Protein AF-A0A6X7C315-F1 (afdb_monomer)

Organism: Salmonella enteritidis (NCBI:txid149539)

Foldseek 3Di:
DDPDPDQPDAPAWKWWDLPPDIDTFGDNPPFTHDPCNVPDPDGRVSTPDIGHDDDPDDD

pLDDT: mean 79.64, std 13.52, range [36.84, 91.56]

Sequence (59 aa):
MKCSERTPDYSYDVLVTDGRHVEVKWWDGDEWDCLVMRDSGICSDDVTHWMLLPEPPEA

Secondary structure (DSSP, 8-state):
----SS---TT--EEEESSS-EEEEEE-SSSEE-TTTTT----GGG--EEEEPPPPPP-

InterPro domains:
  IPR007539 Domain of unknown function DUF551 [PF04448] (2-58)

Mean predicted aligned error: 7.41 Å

Structure (mmCIF, N/CA/C/O backbone):
data_AF-A0A6X7C315-F1
#
_entry.id   AF-A0A6X7C315-F1
#
loop_
_atom_site.group_PDB
_atom_site.id
_atom_site.type_symbol
_atom_site.label_atom_id
_atom_site.label_alt_id
_atom_site.label_comp_id
_atom_site.label_asym_id
_atom_site.label_entity_id
_atom_site.label_seq_id
_atom_site.pdbx_PDB_ins_code
_atom_site.Cartn_x
_atom_site.Cartn_y
_atom_site.Cartn_z
_atom_site.occupancy
_atom_site.B_iso_or_equiv
_atom_site.auth_seq_id
_atom_site.auth_comp_id
_atom_site.auth_asym_id
_atom_site.auth_atom_id
_atom_site.pdbx_PDB_model_num
ATOM 1 N N . MET A 1 1 ? -13.987 5.798 -18.119 1.00 40.91 1 MET A N 1
ATOM 2 C CA . M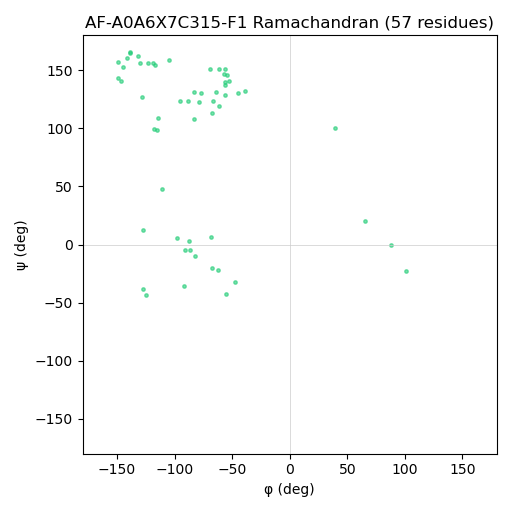ET A 1 1 ? -13.761 5.800 -16.661 1.00 40.91 1 MET A CA 1
ATOM 3 C C . MET A 1 1 ? -12.305 5.428 -16.480 1.00 40.91 1 MET A C 1
ATOM 5 O O . MET A 1 1 ? -11.969 4.262 -16.610 1.00 40.91 1 MET A O 1
ATOM 9 N N . LYS A 1 2 ? -11.426 6.424 -16.409 1.00 36.84 2 LYS A N 1
ATOM 10 C CA . LYS A 1 2 ? -9.985 6.220 -16.261 1.00 36.84 2 LYS A CA 1
ATOM 11 C C . LYS A 1 2 ? -9.658 6.884 -14.932 1.00 36.84 2 LYS A C 1
ATOM 13 O O . LYS A 1 2 ? -9.693 8.109 -14.851 1.00 36.84 2 LYS A O 1
ATOM 18 N N . 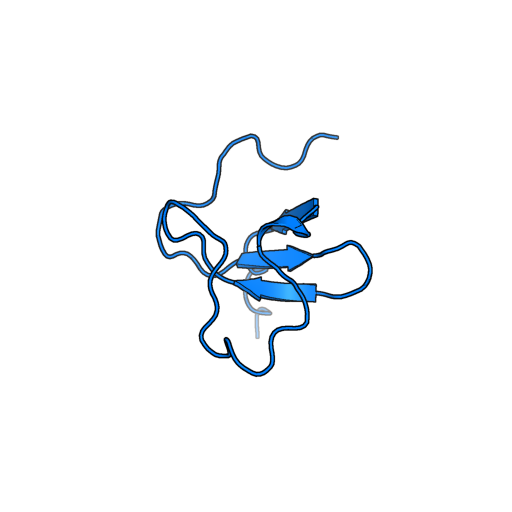CYS A 1 3 ? -9.549 6.082 -13.876 1.00 51.09 3 CYS A N 1
ATOM 19 C CA . CYS A 1 3 ? -9.117 6.578 -12.577 1.00 51.09 3 CYS A CA 1
ATOM 20 C C . CYS A 1 3 ? -7.695 7.132 -12.746 1.00 51.09 3 CYS A C 1
ATOM 22 O O . CYS A 1 3 ? -6.821 6.426 -13.238 1.00 51.09 3 CYS A O 1
ATOM 24 N N . SER A 1 4 ? -7.567 8.430 -12.459 1.00 53.28 4 SER A N 1
ATOM 25 C CA . SER A 1 4 ? -6.343 9.196 -12.187 1.00 53.28 4 SER A CA 1
ATOM 26 C C . SER A 1 4 ? -5.088 8.875 -13.019 1.00 53.28 4 SER A C 1
ATOM 28 O O . SER A 1 4 ? -4.270 8.034 -12.674 1.00 53.28 4 SER A O 1
ATOM 30 N N . GLU A 1 5 ? -4.832 9.707 -14.034 1.00 54.53 5 GLU A N 1
ATOM 31 C CA . GLU A 1 5 ? -3.547 9.812 -14.761 1.00 54.53 5 GLU A CA 1
ATOM 32 C C . GLU A 1 5 ? -2.397 10.403 -13.913 1.00 54.53 5 GLU A C 1
ATOM 34 O O . GLU A 1 5 ? -1.322 10.695 -14.430 1.00 54.53 5 GLU A O 1
ATOM 39 N N . ARG A 1 6 ? -2.626 10.634 -12.618 1.00 59.88 6 ARG A N 1
ATOM 40 C CA . ARG A 1 6 ? -1.677 11.267 -11.703 1.00 59.88 6 ARG A CA 1
ATOM 41 C C . ARG A 1 6 ? -1.284 10.260 -10.648 1.00 59.88 6 ARG A C 1
ATOM 43 O O . ARG A 1 6 ? -2.046 10.095 -9.707 1.00 59.88 6 ARG A O 1
ATOM 50 N N . THR A 1 7 ? -0.133 9.619 -10.810 1.00 59.25 7 THR A N 1
ATOM 51 C CA . THR A 1 7 ? 0.552 8.902 -9.729 1.00 59.25 7 THR A CA 1
ATOM 52 C C . THR A 1 7 ? 0.412 9.704 -8.428 1.00 59.25 7 THR A C 1
ATOM 54 O O . THR A 1 7 ? 0.576 10.930 -8.491 1.00 59.25 7 THR A O 1
ATOM 57 N N . PRO A 1 8 ? 0.029 9.080 -7.296 1.00 62.56 8 PRO A N 1
ATOM 58 C CA . PRO A 1 8 ? -0.132 9.810 -6.047 1.00 62.56 8 PRO A CA 1
ATOM 59 C C . PRO A 1 8 ? 1.154 10.572 -5.728 1.00 62.56 8 PRO A C 1
ATOM 61 O O . PRO A 1 8 ? 2.251 10.127 -6.077 1.00 62.56 8 PRO A O 1
ATOM 64 N N . ASP A 1 9 ? 1.005 11.749 -5.118 1.00 62.38 9 ASP A N 1
ATOM 65 C CA . ASP A 1 9 ? 2.155 12.513 -4.649 1.00 62.38 9 ASP A CA 1
ATOM 66 C C . ASP A 1 9 ? 3.032 11.605 -3.768 1.00 62.38 9 ASP A C 1
ATOM 68 O O . ASP A 1 9 ? 2.523 10.763 -3.021 1.00 62.38 9 ASP A O 1
ATOM 72 N N . TYR A 1 10 ? 4.352 11.745 -3.920 1.00 62.53 10 TYR A N 1
ATOM 73 C CA . TYR A 1 10 ? 5.355 10.920 -3.244 1.00 62.53 10 TYR A CA 1
ATOM 74 C C . TYR A 1 10 ? 5.002 10.753 -1.761 1.00 62.53 10 TYR A C 1
ATOM 76 O O . TYR A 1 10 ? 4.737 11.758 -1.103 1.00 62.53 10 TYR A O 1
ATOM 84 N N . SER A 1 11 ? 5.015 9.510 -1.266 1.00 65.12 11 SER A N 1
ATOM 85 C CA . SER A 1 11 ? 4.744 9.125 0.133 1.00 65.12 11 SER A CA 1
ATOM 86 C C . SER A 1 11 ? 3.330 9.349 0.698 1.00 65.12 11 SER A C 1
ATOM 88 O O . SER A 1 11 ? 3.155 9.337 1.916 1.00 65.12 11 SER A O 1
ATOM 90 N N . TYR A 1 12 ? 2.297 9.480 -0.142 1.00 81.81 12 TYR A N 1
ATOM 91 C CA . TYR A 1 12 ? 0.912 9.343 0.330 1.00 81.81 12 TYR A CA 1
ATOM 92 C C . TYR A 1 12 ? 0.461 7.882 0.401 1.00 81.81 12 TYR A C 1
ATOM 94 O O . TYR A 1 12 ? 0.575 7.142 -0.579 1.00 81.81 12 TYR A O 1
ATOM 102 N N . ASP A 1 13 ? -0.130 7.506 1.538 1.00 86.12 13 ASP A N 1
ATOM 103 C CA . ASP A 1 13 ? -0.811 6.223 1.696 1.00 86.12 13 ASP A CA 1
ATOM 104 C C . ASP A 1 13 ? -2.063 6.177 0.811 1.00 86.12 13 ASP A C 1
ATOM 106 O O . ASP A 1 13 ? -2.969 7.014 0.908 1.00 86.12 13 ASP A O 1
ATOM 110 N N . VAL A 1 14 ? -2.124 5.166 -0.049 1.00 88.56 14 VAL A N 1
ATOM 111 C CA . VAL A 1 14 ? -3.249 4.894 -0.938 1.00 88.56 14 VAL A CA 1
ATOM 112 C C . VAL A 1 14 ? -3.672 3.437 -0.837 1.00 88.56 14 VAL A C 1
ATOM 114 O O . VAL A 1 14 ? -2.898 2.553 -0.475 1.00 88.56 14 VAL A O 1
ATOM 117 N N . LEU A 1 15 ? -4.925 3.175 -1.188 1.00 90.56 15 LEU A N 1
ATOM 118 C CA . LEU A 1 15 ? -5.403 1.823 -1.430 1.00 90.56 15 LEU A CA 1
ATOM 119 C C . LEU A 1 15 ? -4.923 1.375 -2.804 1.00 90.56 15 LEU A C 1
ATOM 121 O O . LEU A 1 15 ? -5.150 2.079 -3.784 1.00 90.56 15 LEU A O 1
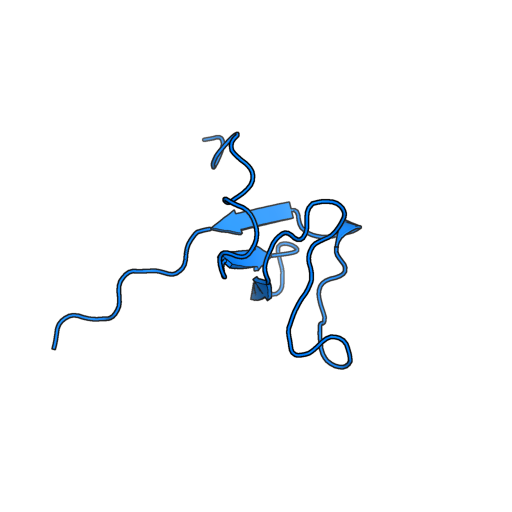ATOM 125 N N . VAL A 1 16 ? -4.324 0.195 -2.885 1.00 91.06 16 VAL A N 1
ATOM 126 C CA . VAL A 1 16 ? -3.934 -0.473 -4.131 1.00 91.06 16 VAL A CA 1
ATOM 127 C C . VAL A 1 16 ? -4.682 -1.790 -4.286 1.00 91.06 16 VAL A C 1
ATOM 129 O O . VAL A 1 16 ? -5.099 -2.398 -3.300 1.00 91.06 16 VAL A O 1
ATOM 132 N N . THR A 1 17 ? -4.849 -2.250 -5.526 1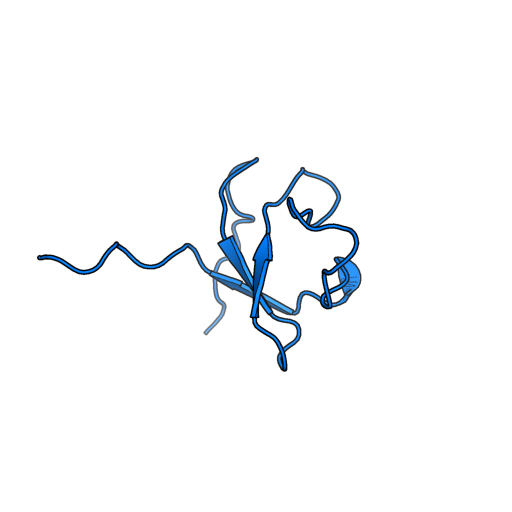.00 91.38 17 THR A N 1
ATOM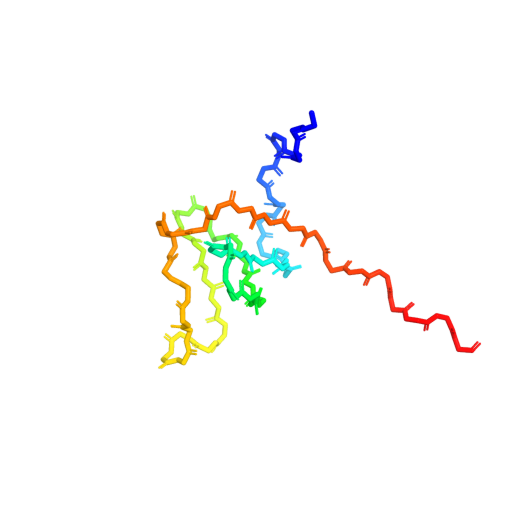 133 C CA . THR A 1 17 ? -5.476 -3.546 -5.805 1.00 91.38 17 THR A CA 1
ATOM 134 C C . THR A 1 17 ? -4.899 -4.247 -7.037 1.00 91.38 17 THR A C 1
ATOM 136 O O . THR A 1 17 ? -4.656 -3.623 -8.074 1.00 91.38 17 THR A O 1
ATOM 139 N N . ASP A 1 18 ? -4.753 -5.570 -6.944 1.00 91.56 18 ASP A N 1
ATOM 140 C CA . ASP A 1 18 ? -4.486 -6.507 -8.053 1.00 91.56 18 ASP A CA 1
ATOM 141 C C . ASP A 1 18 ? -5.793 -6.995 -8.731 1.00 91.56 18 ASP A C 1
ATOM 143 O O . ASP A 1 18 ? -5.784 -7.846 -9.620 1.00 91.56 18 ASP A O 1
ATOM 147 N N . GLY A 1 19 ? -6.950 -6.482 -8.291 1.00 89.00 19 GLY A N 1
ATOM 148 C CA . GLY A 1 19 ? -8.283 -6.927 -8.702 1.00 89.00 19 GLY A CA 1
ATOM 149 C C . GLY A 1 19 ? -8.866 -8.076 -7.867 1.00 89.00 19 GLY A C 1
ATOM 150 O O . GLY A 1 19 ? -9.990 -8.506 -8.135 1.00 89.00 19 GLY A O 1
ATOM 151 N N . ARG A 1 20 ? -8.144 -8.580 -6.860 1.00 89.38 20 ARG A N 1
ATOM 152 C CA . ARG A 1 20 ? -8.587 -9.643 -5.935 1.00 89.38 20 ARG A CA 1
ATOM 153 C C . ARG A 1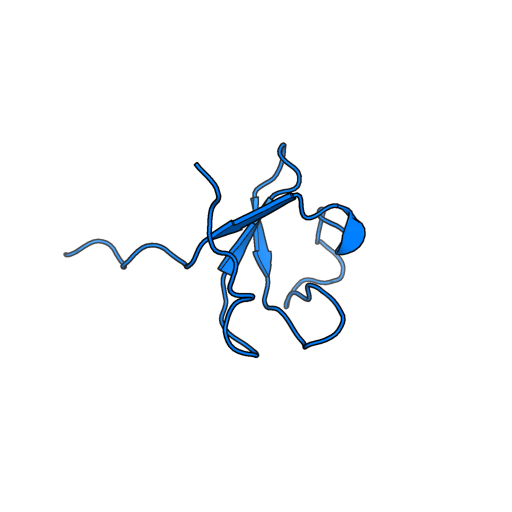 20 ? -8.426 -9.249 -4.469 1.00 89.38 20 ARG A C 1
ATOM 155 O O . ARG A 1 20 ? -9.292 -9.565 -3.658 1.00 89.38 20 ARG A O 1
ATOM 162 N N . HIS A 1 21 ? -7.349 -8.547 -4.157 1.00 89.25 21 HIS A N 1
ATOM 163 C CA . HIS A 1 21 ? -6.953 -8.070 -2.844 1.00 89.25 21 HIS A CA 1
ATOM 164 C C . HIS A 1 21 ? -6.896 -6.545 -2.847 1.00 89.25 21 HIS A C 1
ATOM 166 O O . HIS A 1 21 ? -6.737 -5.908 -3.892 1.00 89.25 21 HIS A O 1
ATOM 172 N N . VAL A 1 22 ? -7.043 -5.956 -1.665 1.00 90.38 22 VAL A N 1
ATOM 173 C CA . VAL A 1 22 ? -6.872 -4.519 -1.455 1.00 90.38 22 VAL A CA 1
ATOM 174 C C . VAL A 1 22 ? -5.901 -4.335 -0.303 1.00 90.38 22 VAL A C 1
ATOM 176 O O . VAL A 1 22 ? -6.114 -4.895 0.771 1.00 90.38 22 VAL A O 1
ATOM 179 N N . GLU A 1 23 ? -4.856 -3.547 -0.528 1.00 90.88 23 GLU A N 1
ATOM 180 C CA . GLU A 1 23 ? -3.822 -3.246 0.464 1.00 90.88 23 GLU A CA 1
ATOM 181 C C . GLU A 1 23 ? -3.555 -1.744 0.532 1.00 90.88 23 GLU A C 1
ATOM 183 O O . GLU A 1 23 ? -3.914 -1.002 -0.380 1.00 90.88 23 GLU A O 1
ATOM 188 N N . VAL A 1 24 ? -2.924 -1.295 1.618 1.00 89.69 24 VAL A N 1
ATOM 189 C CA . VAL A 1 24 ? -2.425 0.080 1.736 1.00 89.69 24 VAL A CA 1
ATOM 190 C C . VAL A 1 24 ? -0.954 0.094 1.331 1.00 89.69 24 VAL A C 1
ATOM 192 O O . VAL A 1 24 ? -0.148 -0.639 1.909 1.00 89.69 24 VAL A O 1
ATOM 195 N N . LYS A 1 25 ? -0.616 0.927 0.348 1.00 90.25 25 LYS A N 1
ATOM 196 C CA . LYS A 1 25 ? 0.745 1.146 -0.155 1.00 90.25 25 LYS A CA 1
ATOM 197 C C . LYS A 1 25 ? 0.979 2.630 -0.421 1.00 90.25 25 LYS A C 1
ATOM 199 O O . LYS A 1 25 ? 0.023 3.392 -0.538 1.00 90.25 25 LYS A O 1
ATOM 204 N N . TRP A 1 26 ? 2.232 3.026 -0.585 1.00 88.69 26 TRP A N 1
ATOM 205 C CA . TRP A 1 26 ? 2.604 4.331 -1.131 1.00 88.69 26 TRP A CA 1
ATOM 206 C C . TRP A 1 26 ? 3.489 4.152 -2.362 1.00 88.69 26 TRP A C 1
ATOM 208 O O . TRP A 1 26 ? 4.142 3.124 -2.537 1.00 88.69 26 TRP A O 1
ATOM 218 N N . TRP A 1 27 ? 3.503 5.163 -3.227 1.00 86.25 27 TRP A N 1
ATOM 219 C CA . TRP A 1 27 ? 4.426 5.209 -4.357 1.00 86.25 27 TRP A CA 1
ATOM 220 C C . TRP A 1 27 ? 5.738 5.869 -3.925 1.00 86.25 27 TRP A C 1
ATOM 222 O O . TRP A 1 27 ? 5.725 7.008 -3.439 1.00 86.25 27 TRP A O 1
ATOM 232 N N . ASP A 1 28 ? 6.860 5.171 -4.095 1.00 83.25 28 ASP A N 1
ATOM 233 C CA . ASP A 1 28 ? 8.195 5.649 -3.707 1.00 83.25 28 ASP A CA 1
ATOM 234 C C . ASP A 1 28 ? 9.006 6.254 -4.869 1.00 83.25 28 ASP A C 1
ATOM 236 O O . ASP A 1 28 ? 10.172 6.618 -4.695 1.00 83.25 28 ASP A O 1
ATOM 240 N N . GLY A 1 29 ? 8.388 6.377 -6.048 1.00 82.31 29 GLY A N 1
ATOM 241 C CA . GLY A 1 29 ? 9.019 6.868 -7.272 1.00 82.31 29 GLY A CA 1
ATOM 242 C C . GLY A 1 29 ? 9.429 5.776 -8.263 1.00 82.31 29 GLY A C 1
ATOM 243 O O . GLY A 1 29 ? 9.509 6.089 -9.452 1.00 82.31 29 GLY A O 1
ATOM 244 N N . ASP A 1 30 ? 9.633 4.544 -7.803 1.00 85.19 30 ASP A N 1
ATOM 245 C CA . ASP A 1 30 ? 10.073 3.391 -8.601 1.00 85.19 30 ASP A CA 1
ATOM 246 C C . ASP A 1 30 ? 9.105 2.206 -8.460 1.00 85.19 30 ASP A C 1
ATOM 248 O O . ASP A 1 30 ? 8.699 1.614 -9.462 1.00 85.19 30 ASP A O 1
ATOM 252 N N . GLU A 1 31 ? 8.653 1.923 -7.236 1.00 87.25 31 GLU A N 1
ATOM 253 C CA . GLU A 1 31 ? 7.739 0.834 -6.915 1.00 87.25 31 GLU A CA 1
ATOM 254 C C . GLU A 1 31 ? 6.653 1.206 -5.884 1.00 87.25 31 GLU A C 1
ATOM 256 O O . GLU A 1 31 ? 6.670 2.244 -5.212 1.00 87.25 31 GLU A O 1
ATOM 261 N N . TRP A 1 32 ? 5.639 0.340 -5.794 1.00 87.06 32 TRP A N 1
ATOM 262 C CA . TRP A 1 32 ? 4.631 0.384 -4.743 1.00 87.06 32 TRP A CA 1
ATOM 263 C C . TRP A 1 32 ? 5.139 -0.323 -3.489 1.00 87.06 32 TRP A C 1
ATOM 265 O O . TRP A 1 32 ? 5.148 -1.558 -3.421 1.00 87.06 32 TRP A O 1
ATOM 275 N N . ASP A 1 33 ? 5.455 0.461 -2.465 1.00 86.88 33 ASP A N 1
ATOM 276 C CA . ASP A 1 33 ? 5.989 -0.034 -1.201 1.00 86.88 33 ASP A CA 1
ATOM 277 C C . ASP A 1 33 ? 4.925 -0.016 -0.081 1.00 86.88 33 ASP A C 1
ATOM 279 O O . ASP A 1 33 ? 3.892 0.654 -0.163 1.00 86.88 33 ASP A O 1
ATOM 283 N N . CYS A 1 34 ? 5.143 -0.814 0.962 1.00 85.62 34 CYS A N 1
ATOM 284 C CA . CYS A 1 34 ? 4.290 -0.915 2.144 1.00 85.62 34 CYS A CA 1
ATOM 285 C C . CYS A 1 34 ? 5.104 -1.152 3.413 1.00 85.62 34 CYS A C 1
ATOM 287 O O . CYS A 1 34 ? 6.124 -1.839 3.423 1.00 85.62 34 CYS A O 1
ATOM 289 N N . LEU A 1 35 ? 4.549 -0.715 4.548 1.00 75.81 35 LEU A N 1
ATOM 290 C CA . LEU A 1 35 ? 5.150 -0.925 5.870 1.00 75.81 35 LEU A CA 1
ATOM 291 C C . LEU A 1 35 ? 5.274 -2.418 6.220 1.00 75.81 35 LEU A C 1
ATOM 293 O O . LEU A 1 35 ? 6.096 -2.795 7.053 1.00 75.81 35 LEU A O 1
ATOM 297 N N . VAL A 1 36 ? 4.470 -3.271 5.582 1.00 75.88 36 VAL A N 1
ATOM 298 C CA . VAL A 1 36 ? 4.396 -4.715 5.820 1.00 75.88 36 VAL A CA 1
ATOM 299 C C . VAL A 1 36 ? 4.955 -5.519 4.642 1.00 75.88 36 VAL A C 1
ATOM 301 O O . VAL A 1 36 ? 4.350 -6.496 4.218 1.00 75.88 36 VAL A O 1
ATOM 304 N N . MET A 1 37 ? 6.141 -5.158 4.134 1.00 62.50 37 MET A N 1
ATOM 305 C CA . MET A 1 37 ? 6.765 -5.819 2.968 1.00 62.50 37 MET A CA 1
ATOM 306 C C . MET A 1 37 ? 6.771 -7.362 3.012 1.00 62.50 37 MET A C 1
ATOM 308 O O . MET A 1 37 ? 6.707 -8.007 1.973 1.00 62.50 37 MET A O 1
ATOM 312 N N . ARG A 1 38 ? 6.870 -7.981 4.200 1.00 65.00 38 ARG A N 1
ATOM 313 C CA . ARG A 1 38 ? 6.902 -9.452 4.347 1.00 65.00 38 ARG A CA 1
ATOM 314 C C . ARG A 1 38 ? 5.531 -10.135 4.321 1.00 65.00 38 ARG A C 1
ATOM 316 O O . ARG A 1 38 ? 5.502 -11.361 4.284 1.00 65.00 38 ARG A O 1
ATOM 323 N N . ASP A 1 39 ? 4.445 -9.371 4.372 1.00 71.56 39 ASP A N 1
ATOM 324 C CA . ASP A 1 39 ? 3.060 -9.866 4.413 1.00 71.56 39 ASP A CA 1
ATOM 325 C C . ASP A 1 39 ? 2.184 -9.216 3.328 1.00 71.56 39 ASP A C 1
ATOM 327 O O . ASP A 1 39 ? 0.962 -9.313 3.358 1.00 71.56 39 ASP A O 1
ATOM 331 N N . SER A 1 40 ? 2.805 -8.531 2.364 1.00 80.19 40 SER A N 1
ATOM 332 C CA . SER A 1 40 ? 2.092 -7.981 1.216 1.00 80.19 40 SER A CA 1
ATOM 333 C C . SER A 1 40 ? 1.821 -9.084 0.201 1.00 80.19 40 SER A C 1
ATOM 335 O O . SER A 1 40 ? 2.737 -9.754 -0.280 1.00 80.19 40 SER A O 1
ATOM 337 N N . GLY A 1 41 ? 0.547 -9.273 -0.118 1.00 83.31 41 GLY A N 1
ATOM 338 C CA . GLY A 1 41 ? 0.060 -10.167 -1.158 1.00 83.31 41 GLY A CA 1
ATOM 339 C C . GLY A 1 41 ? 0.009 -9.522 -2.543 1.00 83.31 41 GLY A C 1
ATOM 340 O O . GLY A 1 41 ? -0.294 -10.222 -3.505 1.00 83.31 41 GLY A O 1
ATOM 341 N N . ILE A 1 42 ? 0.304 -8.221 -2.658 1.00 88.25 42 ILE A N 1
ATOM 342 C CA . ILE A 1 42 ? 0.303 -7.482 -3.926 1.00 88.25 42 ILE A CA 1
ATOM 343 C C . ILE A 1 42 ? 1.727 -7.031 -4.265 1.00 88.25 42 ILE A C 1
ATOM 345 O O . ILE A 1 42 ? 2.275 -6.116 -3.642 1.00 88.25 42 ILE A O 1
ATOM 349 N N . CYS A 1 43 ? 2.323 -7.648 -5.286 1.00 87.69 43 CYS A N 1
ATOM 350 C CA . CYS A 1 43 ? 3.574 -7.176 -5.874 1.00 87.69 43 CYS A CA 1
ATOM 351 C C . CYS A 1 43 ? 3.356 -5.851 -6.620 1.00 87.69 43 CYS A C 1
ATOM 353 O O . CYS A 1 43 ? 2.275 -5.603 -7.151 1.00 87.69 43 CYS A O 1
ATOM 355 N N . SER A 1 44 ? 4.392 -5.008 -6.687 1.00 86.81 44 SER A N 1
ATOM 356 C CA . SER A 1 44 ? 4.311 -3.695 -7.347 1.00 86.81 44 SER A CA 1
ATOM 357 C C . SER A 1 44 ? 3.834 -3.796 -8.804 1.00 86.81 44 SER A C 1
ATOM 359 O O . SER A 1 44 ? 2.939 -3.057 -9.215 1.00 86.81 44 SER A O 1
ATOM 361 N N . ASP A 1 45 ? 4.350 -4.777 -9.550 1.00 88.38 45 ASP A N 1
ATOM 362 C CA . ASP A 1 45 ? 3.997 -5.014 -10.957 1.00 88.38 45 ASP A CA 1
ATOM 363 C C . ASP A 1 45 ? 2.547 -5.487 -11.167 1.00 88.38 45 ASP A C 1
ATOM 365 O O . ASP A 1 45 ? 2.000 -5.350 -12.263 1.00 88.38 45 ASP A O 1
ATOM 369 N N . ASP A 1 46 ? 1.912 -6.027 -10.123 1.00 90.44 46 ASP A N 1
ATOM 370 C CA . ASP A 1 46 ? 0.546 -6.556 -10.177 1.00 90.44 46 ASP A CA 1
ATOM 371 C C . ASP A 1 46 ? -0.510 -5.493 -9.828 1.00 90.44 46 ASP A C 1
ATOM 373 O O . ASP A 1 46 ? -1.714 -5.752 -9.922 1.00 90.44 46 ASP A O 1
ATOM 377 N N . VAL A 1 47 ? -0.096 -4.279 -9.438 1.00 89.25 47 VAL A N 1
ATOM 378 C CA . VAL A 1 47 ? -1.027 -3.195 -9.106 1.00 89.25 47 VAL A CA 1
ATOM 379 C C . VAL A 1 47 ? -1.770 -2.741 -10.359 1.00 89.25 47 VAL A C 1
ATOM 381 O O . VAL A 1 47 ? -1.219 -2.126 -11.270 1.00 89.25 47 VAL A O 1
ATOM 384 N N . THR A 1 48 ? -3.077 -2.994 -10.381 1.00 89.06 48 THR A N 1
ATOM 385 C CA . THR A 1 48 ? -3.946 -2.617 -11.504 1.00 89.06 48 THR A CA 1
ATOM 386 C C . THR A 1 48 ? -4.573 -1.239 -11.318 1.00 89.06 48 THR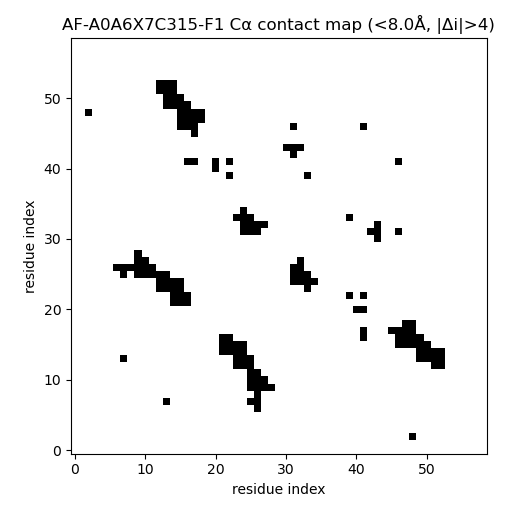 A C 1
ATOM 388 O O . THR A 1 48 ? -4.776 -0.511 -12.289 1.00 89.06 48 THR A O 1
ATOM 391 N N . HIS A 1 49 ? -4.911 -0.886 -10.076 1.00 89.25 49 HIS A N 1
ATOM 392 C CA . HIS A 1 49 ? -5.592 0.356 -9.726 1.00 89.25 49 HIS A CA 1
ATOM 393 C C . HIS A 1 49 ? -5.170 0.816 -8.333 1.00 89.25 49 HIS A C 1
ATOM 395 O O . HIS A 1 49 ? -4.789 0.007 -7.484 1.00 89.25 49 HIS A O 1
ATOM 401 N N . TRP A 1 50 ? -5.321 2.115 -8.089 1.00 89.75 50 TRP A N 1
ATOM 402 C CA . TRP A 1 50 ? -5.155 2.710 -6.772 1.00 89.75 50 TRP A CA 1
ATOM 403 C C . TRP A 1 50 ? -6.201 3.804 -6.526 1.00 89.75 50 TRP A C 1
ATOM 405 O O . TRP A 1 50 ? -6.810 4.329 -7.464 1.00 89.75 50 TRP A O 1
ATOM 415 N N . MET A 1 51 ? -6.424 4.136 -5.257 1.00 89.38 51 MET A N 1
ATOM 416 C CA . MET A 1 51 ? -7.343 5.182 -4.814 1.00 89.38 51 MET A CA 1
ATOM 417 C C . MET A 1 51 ? -6.836 5.809 -3.514 1.00 89.38 51 MET A C 1
ATO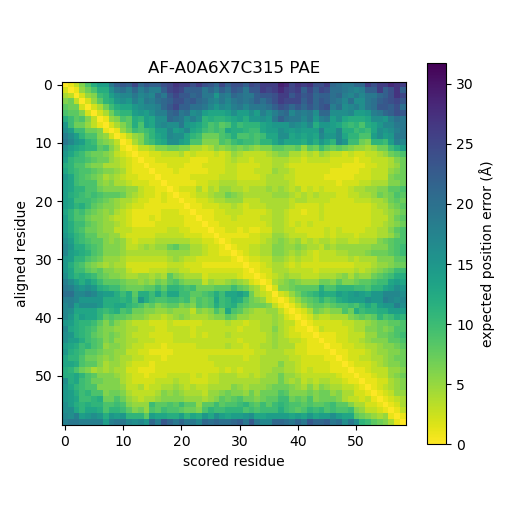M 419 O O . MET A 1 51 ? -6.314 5.106 -2.655 1.00 89.38 51 MET A O 1
ATOM 423 N N . LEU A 1 52 ? -7.021 7.120 -3.345 1.00 86.31 52 LEU A N 1
ATOM 424 C CA . LEU A 1 52 ? -6.765 7.776 -2.059 1.00 86.31 52 LEU A CA 1
ATOM 425 C C . LEU A 1 52 ? -7.593 7.121 -0.941 1.00 86.31 52 LEU A C 1
ATOM 427 O O . LEU A 1 52 ? -8.687 6.606 -1.191 1.00 86.31 52 LEU A O 1
ATOM 431 N N . LEU A 1 53 ? -7.080 7.160 0.290 1.00 84.75 53 LEU A N 1
ATOM 432 C CA . LEU A 1 53 ? -7.856 6.733 1.450 1.00 84.75 53 LEU A CA 1
ATOM 433 C C . LEU A 1 53 ? -9.166 7.539 1.523 1.00 84.75 53 LEU A C 1
ATOM 435 O O . LEU A 1 53 ? -9.145 8.753 1.295 1.00 84.75 53 LEU A O 1
ATOM 439 N N . PRO A 1 54 ? -10.307 6.887 1.814 1.00 82.44 54 PRO A N 1
ATOM 440 C CA . PRO A 1 54 ? -11.556 7.603 2.014 1.00 82.44 54 PRO A CA 1
ATOM 441 C C . PRO A 1 54 ? -11.420 8.555 3.203 1.00 82.44 54 PRO A C 1
ATOM 443 O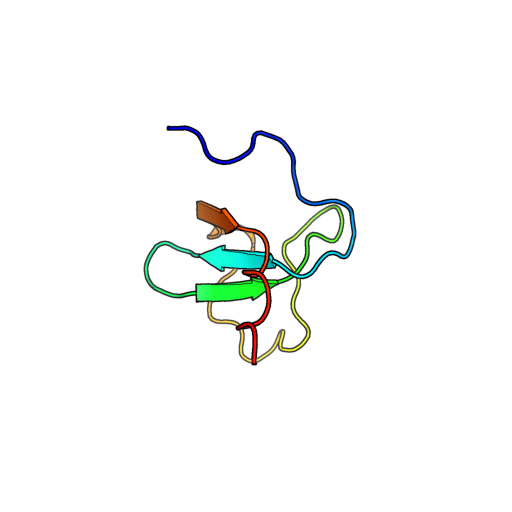 O . PRO A 1 54 ? -10.668 8.286 4.144 1.00 82.44 54 PRO A O 1
ATOM 446 N N . GLU A 1 55 ? -12.170 9.655 3.172 1.00 83.69 55 GLU A N 1
ATOM 447 C CA . GLU A 1 55 ? -12.265 10.536 4.332 1.00 83.69 55 GLU A CA 1
ATOM 448 C C . GLU A 1 55 ? -12.742 9.725 5.549 1.00 83.69 55 GLU A C 1
ATOM 450 O O . GLU A 1 55 ? -13.577 8.820 5.403 1.00 83.69 55 GLU A O 1
ATOM 455 N N . PRO A 1 56 ? -12.183 9.983 6.746 1.00 82.00 56 PRO A N 1
ATOM 456 C CA . PRO A 1 56 ? -12.603 9.278 7.945 1.00 82.00 56 PRO A CA 1
ATOM 457 C C . PRO A 1 56 ? -14.115 9.467 8.155 1.00 82.00 56 PRO A C 1
ATOM 459 O O . PRO A 1 56 ? -14.639 10.535 7.831 1.00 82.00 56 PRO A O 1
ATOM 462 N N . PRO A 1 57 ? -14.828 8.467 8.706 1.00 85.50 57 PRO A N 1
ATOM 463 C CA . PRO A 1 57 ? -16.247 8.617 8.999 1.00 85.50 57 PRO A CA 1
ATOM 464 C C . PRO A 1 57 ? -16.460 9.826 9.914 1.00 85.50 57 PRO A C 1
ATOM 466 O O . PRO A 1 57 ? -15.802 9.934 10.951 1.00 85.50 57 PRO A O 1
ATOM 469 N N . GLU A 1 58 ? -17.366 10.728 9.537 1.00 85.31 58 GLU A N 1
ATOM 470 C CA . GLU A 1 58 ? -17.788 11.805 10.430 1.00 85.31 58 GLU A CA 1
ATOM 471 C C . GLU A 1 58 ? -18.500 11.189 11.648 1.00 85.31 58 GLU A C 1
ATOM 473 O O . GLU A 1 58 ? -19.328 10.286 11.499 1.00 85.31 58 GLU A O 1
ATOM 478 N N . ALA A 1 59 ? -18.101 11.623 12.848 1.00 75.62 59 ALA A N 1
ATOM 479 C CA . ALA A 1 59 ? -18.571 11.092 14.130 1.00 75.62 59 ALA A CA 1
ATOM 480 C C . ALA A 1 59 ? -19.981 11.568 14.508 1.00 75.62 59 ALA A C 1
ATOM 482 O O . ALA A 1 59 ? -20.323 12.731 14.192 1.00 75.62 59 ALA A O 1
#

Solvent-accessible surface area (backbone atoms only — not comparable to full-atom values): 3956 Å² total; per-residue (Å²): 139,77,84,69,98,59,77,71,65,77,73,45,70,21,38,34,23,63,84,84,54,79,48,72,29,26,39,76,88,86,52,57,43,48,99,51,69,93,75,60,90,67,56,51,91,51,54,75,50,73,43,72,64,75,79,76,81,84,130

Radius of gyration: 11.71 Å; Cα contacts (8 Å, |Δi|>4): 80; chains: 1; bounding box: 29×23×31 Å